Protein AF-A0A524IRJ6-F1 (afdb_monomer_lite)

Sequence (132 aa):
MKGKGLKRAAAVLGGGGGVLISSAALLSLVLPVNKHLVSASYVLLTTGMSALVMLLFYLTADCGGIRFPFIGKIGRNALVLYILHHLFILLLNVVLPPASPLCLVVPAAAVLLLACGGTGIFLDWKGWHVRL

Structure (mmCIF, N/CA/C/O backbone):
data_AF-A0A524IRJ6-F1
#
_entry.id   AF-A0A524IRJ6-F1
#
loop_
_atom_site.group_PDB
_atom_site.id
_atom_site.type_symbol
_atom_site.label_atom_id
_atom_site.label_alt_id
_atom_site.label_comp_id
_atom_site.label_asym_id
_atom_site.label_entity_id
_atom_site.label_seq_id
_atom_site.pdbx_PDB_ins_code
_atom_site.Cartn_x
_atom_site.Cartn_y
_atom_site.Cartn_z
_atom_site.occupancy
_atom_site.B_iso_or_equiv
_atom_site.auth_seq_id
_atom_site.auth_comp_id
_atom_site.auth_asym_id
_atom_site.auth_atom_id
_atom_site.pdbx_PDB_model_num
ATOM 1 N N . MET A 1 1 ? -20.411 -2.327 21.234 1.00 48.09 1 MET A N 1
ATOM 2 C CA . MET A 1 1 ? -20.579 -2.152 19.766 1.00 48.09 1 MET A CA 1
ATOM 3 C C . MET A 1 1 ? -19.386 -2.629 18.910 1.00 48.09 1 MET A C 1
ATOM 5 O O . MET A 1 1 ? -19.617 -2.918 17.742 1.00 48.09 1 MET A O 1
ATOM 9 N N . LYS A 1 2 ? -18.157 -2.804 19.445 1.00 56.66 2 LYS A N 1
ATOM 10 C CA . LYS A 1 2 ? -16.953 -3.234 18.682 1.00 56.66 2 LYS A CA 1
ATOM 11 C C . LYS A 1 2 ? -17.092 -4.551 17.884 1.00 56.66 2 LYS A C 1
ATOM 13 O O . LYS A 1 2 ? -16.586 -4.650 16.774 1.00 56.66 2 LYS A O 1
ATOM 18 N N . GLY A 1 3 ? -17.811 -5.551 18.404 1.00 62.00 3 GLY A N 1
ATOM 19 C CA . GLY A 1 3 ? -17.815 -6.903 17.819 1.00 62.00 3 GLY A CA 1
ATOM 20 C C . GLY A 1 3 ? -18.580 -7.082 16.497 1.00 62.00 3 GLY A C 1
ATOM 21 O O . GLY A 1 3 ? -18.182 -7.908 15.682 1.00 62.00 3 GLY A O 1
ATOM 22 N N . LYS A 1 4 ? -19.667 -6.330 16.247 1.00 71.44 4 LYS A N 1
ATOM 23 C CA . LYS A 1 4 ? -20.449 -6.465 14.993 1.00 71.44 4 LYS A CA 1
ATOM 24 C C . LYS A 1 4 ? -19.776 -5.768 13.807 1.00 71.44 4 LYS A C 1
ATOM 26 O O . LYS A 1 4 ? -19.805 -6.310 12.706 1.00 71.44 4 LYS A O 1
ATOM 31 N N . GLY A 1 5 ? -19.168 -4.600 14.033 1.00 78.00 5 GLY A N 1
ATOM 32 C CA . GLY A 1 5 ? -18.435 -3.858 12.999 1.00 78.00 5 GLY A CA 1
ATOM 33 C C . GLY A 1 5 ? -17.204 -4.620 12.515 1.00 78.00 5 GLY A C 1
ATOM 34 O O . GLY A 1 5 ? -17.026 -4.787 11.313 1.00 78.00 5 GLY A O 1
ATOM 35 N N . LEU A 1 6 ? -16.449 -5.205 13.451 1.00 82.62 6 LEU A N 1
ATOM 36 C CA . LEU A 1 6 ? -15.273 -6.016 13.144 1.00 82.62 6 LEU A CA 1
ATOM 37 C C . LEU A 1 6 ? -15.596 -7.224 12.256 1.00 82.62 6 LEU A C 1
ATOM 39 O O . LEU A 1 6 ? -14.944 -7.432 11.238 1.00 82.62 6 LEU A O 1
ATOM 43 N N . LYS A 1 7 ? -16.637 -7.994 12.599 1.00 82.75 7 LYS A N 1
ATOM 44 C CA . LYS A 1 7 ? -17.047 -9.164 11.804 1.00 82.75 7 LYS A CA 1
ATOM 45 C C . LYS A 1 7 ? -17.459 -8.780 10.381 1.00 82.75 7 LYS A C 1
ATOM 47 O O . LYS A 1 7 ? -17.149 -9.506 9.444 1.00 82.75 7 LYS A O 1
ATOM 52 N N . ARG A 1 8 ? -18.124 -7.632 10.212 1.00 85.12 8 ARG A N 1
ATOM 53 C CA . ARG A 1 8 ? -18.504 -7.110 8.891 1.00 85.12 8 ARG A CA 1
ATOM 54 C C . ARG A 1 8 ? -17.293 -6.646 8.089 1.00 85.12 8 ARG A C 1
ATOM 56 O O . ARG A 1 8 ? -17.185 -7.012 6.929 1.00 85.12 8 ARG A O 1
ATOM 63 N N . ALA A 1 9 ? -16.375 -5.900 8.701 1.00 84.44 9 ALA A N 1
ATOM 64 C CA . ALA A 1 9 ? -15.152 -5.456 8.039 1.00 84.44 9 ALA A CA 1
ATOM 65 C C . ALA A 1 9 ? -14.279 -6.644 7.607 1.00 84.44 9 ALA A C 1
ATOM 67 O O . ALA A 1 9 ? -13.832 -6.687 6.466 1.00 84.44 9 ALA A O 1
ATOM 68 N N . ALA A 1 10 ? -14.115 -7.649 8.472 1.00 86.19 10 ALA A N 1
ATOM 69 C CA . ALA A 1 10 ? -13.398 -8.878 8.143 1.00 86.19 10 ALA A CA 1
ATOM 70 C C . ALA A 1 10 ? -14.075 -9.665 7.009 1.00 86.19 10 ALA A C 1
ATOM 72 O O . ALA A 1 10 ? -13.395 -10.124 6.095 1.00 86.19 10 ALA A O 1
ATOM 73 N N . ALA A 1 11 ? -15.407 -9.776 7.020 1.00 89.06 11 ALA A N 1
ATOM 74 C CA . ALA A 1 11 ? -16.145 -10.454 5.956 1.00 89.06 11 ALA A CA 1
ATOM 75 C C . ALA A 1 11 ? -16.049 -9.714 4.611 1.00 89.06 11 ALA A C 1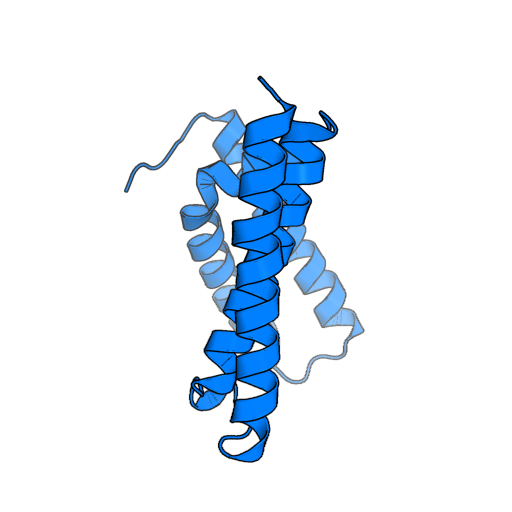
ATOM 77 O O . ALA A 1 11 ? -15.814 -10.341 3.583 1.00 89.06 11 ALA A O 1
ATOM 78 N N . VAL A 1 12 ? -16.195 -8.388 4.610 1.00 90.31 12 VAL A N 1
ATOM 79 C CA . VAL A 1 12 ? -16.198 -7.587 3.377 1.00 90.31 12 VAL A CA 1
ATOM 80 C C . VAL A 1 12 ? -14.788 -7.423 2.815 1.00 90.31 12 VAL A C 1
ATOM 82 O O . VAL A 1 12 ? -14.572 -7.701 1.642 1.00 90.31 12 VAL A O 1
ATOM 85 N N . LEU A 1 13 ? -13.817 -7.008 3.631 1.00 90.38 13 LEU A N 1
ATOM 86 C CA . LEU A 1 13 ? -12.452 -6.747 3.161 1.00 90.38 13 LEU A CA 1
ATOM 87 C C . LEU A 1 13 ? -11.639 -8.036 3.020 1.00 90.38 13 LEU A C 1
ATOM 89 O O . LEU A 1 13 ? -10.944 -8.218 2.027 1.00 90.38 13 LEU A O 1
ATOM 93 N N . GLY A 1 14 ? -11.749 -8.944 3.991 1.00 90.88 14 GLY A N 1
ATOM 94 C CA . GLY A 1 14 ? -11.045 -10.227 3.969 1.00 90.88 14 GLY A CA 1
ATOM 95 C C . GLY A 1 14 ? -11.671 -11.201 2.982 1.00 90.88 14 GLY A C 1
ATOM 96 O O . GLY A 1 14 ? -10.983 -11.727 2.111 1.00 90.88 14 GLY A O 1
ATOM 97 N N . GLY A 1 15 ? -12.990 -11.396 3.076 1.00 90.62 15 GLY A N 1
ATOM 98 C CA . GLY A 1 15 ? -13.732 -12.249 2.147 1.00 90.62 15 GLY A CA 1
ATOM 99 C C . GLY A 1 15 ? -13.734 -11.685 0.727 1.00 90.62 15 GLY A C 1
ATOM 100 O O . GLY A 1 15 ? -13.343 -12.385 -0.202 1.00 90.62 15 GLY A O 1
ATOM 101 N N . GLY A 1 16 ? -14.086 -10.406 0.554 1.00 91.12 16 GLY A N 1
ATOM 102 C CA . GLY A 1 16 ? -14.051 -9.746 -0.755 1.00 91.12 16 GLY A CA 1
ATOM 103 C C . GLY A 1 16 ? -12.648 -9.709 -1.363 1.00 91.12 16 GLY A C 1
ATOM 104 O O . GLY A 1 16 ? -12.483 -10.057 -2.529 1.00 91.12 16 GLY A O 1
ATOM 105 N N . GLY A 1 17 ? -11.619 -9.386 -0.572 1.00 91.62 17 GLY A N 1
ATOM 106 C CA . GLY A 1 17 ? -10.223 -9.427 -1.016 1.00 91.62 17 GLY A CA 1
ATOM 107 C C . GLY A 1 17 ? -9.775 -10.826 -1.451 1.00 91.62 17 GLY A C 1
ATOM 108 O O . GLY A 1 17 ? -9.164 -10.975 -2.507 1.00 91.62 17 GLY A O 1
ATOM 109 N N . GLY A 1 18 ? -10.143 -11.865 -0.695 1.00 91.50 18 GLY A N 1
ATOM 110 C CA . GLY A 1 18 ? -9.856 -13.259 -1.043 1.00 91.50 18 GLY A CA 1
ATOM 111 C C . GLY A 1 18 ? -10.560 -13.727 -2.321 1.00 91.50 18 GLY A C 1
ATOM 112 O O . GLY A 1 18 ? -9.946 -14.402 -3.150 1.00 91.50 18 GLY A O 1
ATOM 113 N N . VAL A 1 19 ? -11.819 -13.327 -2.531 1.00 94.00 19 VAL A N 1
ATOM 114 C CA . VAL A 1 19 ? -12.559 -13.600 -3.777 1.00 94.00 19 VAL A CA 1
ATOM 115 C C . VAL A 1 19 ? -11.889 -12.911 -4.968 1.00 94.00 19 VAL A C 1
ATOM 117 O O . VAL A 1 19 ? -11.696 -13.528 -6.011 1.00 94.00 19 VAL A O 1
ATOM 120 N N . LEU A 1 20 ? -11.455 -11.660 -4.809 1.00 92.31 20 LEU A N 1
ATOM 121 C CA . LEU A 1 20 ? -10.749 -10.934 -5.866 1.00 92.31 20 LEU A CA 1
ATOM 122 C C . LEU A 1 20 ? -9.413 -11.604 -6.222 1.00 92.31 20 LEU A C 1
ATOM 124 O O . LEU A 1 20 ? -9.138 -11.818 -7.399 1.00 92.31 20 LEU A O 1
ATOM 128 N N . ILE A 1 21 ? -8.623 -12.029 -5.234 1.00 92.81 21 ILE A N 1
ATOM 129 C CA . ILE A 1 21 ? -7.346 -12.724 -5.475 1.00 92.81 21 ILE A CA 1
ATOM 130 C C . ILE A 1 21 ? -7.565 -14.090 -6.137 1.00 92.81 21 ILE A C 1
ATOM 132 O O . ILE A 1 21 ? -6.867 -14.434 -7.089 1.00 92.81 21 ILE A O 1
ATOM 136 N N . SER A 1 22 ? -8.544 -14.868 -5.673 1.00 91.44 22 SER A N 1
ATOM 137 C CA . SER A 1 22 ? -8.859 -16.170 -6.278 1.00 91.44 22 SER A CA 1
ATOM 138 C C . SER A 1 22 ? -9.389 -16.020 -7.706 1.00 91.44 22 SER A C 1
ATOM 140 O O . SER A 1 22 ? -8.954 -16.747 -8.597 1.00 91.44 22 SER A O 1
ATOM 142 N N . SER A 1 23 ? -10.237 -15.021 -7.964 1.00 89.19 23 SER A N 1
ATOM 143 C CA . SER A 1 23 ? -10.682 -14.692 -9.323 1.00 89.19 23 SER A CA 1
ATOM 144 C C . SER A 1 23 ? -9.524 -14.247 -10.224 1.00 89.19 23 SER A C 1
ATOM 146 O O . SER A 1 23 ? -9.462 -14.660 -11.379 1.00 89.19 23 SER A O 1
ATOM 148 N N . ALA A 1 24 ? -8.551 -13.497 -9.693 1.00 90.56 24 ALA A N 1
ATOM 149 C CA . ALA A 1 24 ? -7.339 -13.130 -10.416 1.00 90.56 24 ALA A CA 1
ATOM 150 C C . ALA A 1 24 ? -6.480 -14.351 -10.770 1.00 90.56 24 ALA A C 1
ATOM 152 O O . ALA A 1 24 ? -5.960 -14.427 -11.881 1.00 90.56 24 ALA A O 1
ATOM 153 N N . ALA A 1 25 ? -6.349 -15.312 -9.852 1.00 88.62 25 ALA A N 1
ATOM 154 C CA . ALA A 1 25 ? -5.609 -16.550 -10.084 1.00 88.62 25 ALA A CA 1
ATOM 155 C C . ALA A 1 25 ? -6.279 -17.420 -11.159 1.00 88.62 25 ALA A C 1
ATOM 157 O O . ALA A 1 25 ? -5.600 -17.915 -12.055 1.00 88.62 25 ALA A O 1
ATOM 158 N N . LEU A 1 26 ? -7.608 -17.544 -11.135 1.00 90.62 26 LEU A N 1
ATOM 159 C CA . LEU A 1 26 ? -8.356 -18.256 -12.177 1.00 90.62 26 LEU A CA 1
ATOM 160 C C . LEU A 1 26 ? -8.242 -17.554 -13.535 1.00 90.62 26 LEU A C 1
ATOM 162 O O . LEU A 1 26 ? -7.997 -18.201 -14.550 1.00 90.62 26 LEU A O 1
ATOM 166 N N . LEU A 1 27 ? -8.361 -16.226 -13.557 1.00 88.06 27 LEU A N 1
ATOM 167 C CA . LEU A 1 27 ? -8.251 -15.451 -14.789 1.00 88.06 27 LEU A CA 1
ATOM 168 C C . LEU A 1 27 ? -6.816 -15.427 -15.330 1.00 88.06 27 LEU A C 1
ATOM 170 O O . LEU A 1 27 ? -6.632 -15.318 -16.540 1.00 88.06 27 LEU A O 1
ATOM 174 N N . SER A 1 28 ? -5.806 -15.614 -14.471 1.00 87.75 28 SER A N 1
ATOM 175 C CA . SER A 1 28 ? -4.400 -15.724 -14.881 1.00 87.75 28 SER A CA 1
ATOM 176 C C . SER A 1 28 ? -4.126 -16.896 -15.827 1.00 87.75 28 SER A C 1
ATOM 178 O O . SER A 1 28 ? -3.174 -16.831 -16.603 1.00 87.75 28 SER A O 1
ATOM 180 N N . LEU A 1 29 ? -4.987 -17.923 -15.810 1.00 82.44 29 LEU A N 1
ATOM 181 C CA . LEU A 1 29 ? -4.909 -19.079 -16.705 1.00 82.44 29 LEU A CA 1
ATOM 182 C C . LEU A 1 29 ? -5.260 -18.730 -18.161 1.00 82.44 29 LEU A C 1
ATOM 184 O O . LEU A 1 29 ? -4.773 -19.382 -19.078 1.00 82.44 29 LEU A O 1
ATOM 188 N N . VAL A 1 30 ? -6.103 -17.712 -18.371 1.00 85.94 30 VAL A N 1
ATOM 189 C CA . VAL A 1 30 ? -6.558 -17.260 -19.700 1.00 85.94 30 VAL A CA 1
ATOM 190 C C . VAL A 1 30 ? -5.838 -15.978 -20.118 1.00 85.94 30 VAL A C 1
ATOM 192 O O . VAL A 1 30 ? -5.403 -15.835 -21.257 1.00 85.94 30 VAL A O 1
ATOM 195 N N . LEU A 1 31 ? -5.704 -15.036 -19.185 1.00 82.62 31 LEU A N 1
ATOM 196 C CA . LEU A 1 31 ? -5.074 -13.737 -19.375 1.00 82.62 31 LEU A CA 1
ATOM 197 C C . LEU A 1 31 ? -3.910 -13.610 -18.392 1.00 82.62 31 LEU A C 1
ATOM 199 O O . LEU A 1 31 ? -4.151 -13.329 -17.209 1.00 82.62 31 LEU A O 1
ATOM 203 N N . PRO A 1 32 ? -2.654 -13.769 -18.849 1.00 84.38 32 PRO A N 1
ATOM 204 C CA . PRO A 1 32 ? -1.506 -13.688 -17.964 1.00 84.38 32 PRO A CA 1
ATOM 205 C C . PRO A 1 32 ? -1.462 -12.332 -17.255 1.00 84.38 32 PRO A C 1
ATOM 207 O O . PRO A 1 32 ? -1.900 -11.295 -17.772 1.00 84.38 32 PRO A O 1
ATOM 210 N N . VAL A 1 33 ? -0.929 -12.346 -16.035 1.00 84.62 33 VAL A N 1
ATOM 211 C CA . VAL A 1 33 ? -0.781 -11.146 -15.211 1.00 84.62 33 VAL A CA 1
ATOM 212 C C . VAL A 1 33 ? 0.275 -10.251 -15.851 1.00 84.62 33 VAL A C 1
ATOM 214 O O . VAL A 1 33 ? 1.472 -10.424 -15.637 1.00 84.62 33 VAL A O 1
ATOM 217 N N . ASN A 1 34 ? -0.176 -9.289 -16.655 1.00 84.88 34 ASN A N 1
ATOM 218 C CA . ASN A 1 34 ? 0.706 -8.355 -17.336 1.00 84.88 34 ASN A CA 1
ATOM 219 C C . ASN A 1 34 ? 0.518 -6.929 -16.815 1.00 84.88 34 ASN A C 1
ATOM 221 O O . ASN A 1 34 ? -0.542 -6.323 -16.991 1.00 84.88 34 ASN A O 1
ATOM 225 N N . LYS A 1 35 ? 1.584 -6.381 -16.222 1.00 80.50 35 LYS A N 1
ATOM 226 C CA . LYS A 1 35 ? 1.611 -5.012 -15.682 1.00 80.50 35 LYS A CA 1
ATOM 227 C C . LYS A 1 35 ? 1.552 -3.934 -16.769 1.00 80.50 35 LYS A C 1
ATOM 229 O O . LYS A 1 35 ? 1.012 -2.865 -16.528 1.00 80.50 35 LYS A O 1
ATOM 234 N N . HIS A 1 36 ? 2.087 -4.213 -17.961 1.00 79.12 36 HIS A N 1
ATOM 235 C CA . HIS A 1 36 ? 2.178 -3.226 -19.045 1.00 79.12 36 HIS A CA 1
ATOM 236 C C . HIS A 1 36 ? 0.852 -3.005 -19.775 1.00 79.12 36 HIS A C 1
ATOM 238 O O . HIS A 1 36 ? 0.595 -1.904 -20.243 1.00 79.12 36 HIS A O 1
ATOM 244 N N . LEU A 1 37 ? 0.011 -4.038 -19.853 1.00 82.00 37 LEU A N 1
ATOM 245 C CA . LEU A 1 37 ? -1.310 -3.960 -20.485 1.00 82.00 37 LEU A CA 1
ATOM 246 C C . LEU A 1 37 ? -2.433 -3.687 -19.477 1.00 82.00 37 LEU A C 1
ATOM 248 O O . LEU A 1 37 ? -3.590 -3.653 -19.877 1.00 82.00 37 LEU A O 1
ATOM 252 N N . VAL A 1 38 ? -2.106 -3.542 -18.184 1.00 82.19 38 VAL A N 1
ATOM 253 C CA . VAL A 1 38 ? -3.085 -3.430 -17.088 1.00 82.19 38 VAL A CA 1
ATOM 254 C C . VAL A 1 38 ? -4.164 -4.516 -17.227 1.00 82.19 38 VAL A C 1
ATOM 256 O O . VAL A 1 38 ? -5.358 -4.249 -17.315 1.00 82.19 38 VAL A O 1
ATOM 259 N N . SER A 1 39 ? -3.718 -5.774 -17.319 1.00 88.50 39 SER A N 1
ATOM 260 C CA . SER A 1 39 ? -4.617 -6.916 -17.528 1.00 88.50 39 SER A CA 1
ATOM 261 C C . SER A 1 39 ? -5.665 -7.007 -16.413 1.00 88.50 39 SER A C 1
ATOM 263 O O . SER A 1 39 ? -5.370 -6.715 -15.252 1.00 88.50 39 SER A O 1
ATOM 265 N N . ALA A 1 40 ? -6.873 -7.476 -16.733 1.00 88.62 40 ALA A N 1
ATOM 266 C CA . ALA A 1 40 ? -7.941 -7.658 -15.749 1.00 88.62 40 ALA A CA 1
ATOM 267 C C . ALA A 1 40 ? -7.488 -8.522 -14.554 1.00 88.62 40 ALA A C 1
ATOM 269 O O . ALA A 1 40 ? -7.757 -8.176 -13.404 1.00 88.62 40 ALA A O 1
ATOM 270 N N . SER A 1 41 ? -6.700 -9.576 -14.804 1.00 87.88 41 SER A N 1
ATOM 271 C CA . SER A 1 41 ? -6.103 -10.420 -13.758 1.00 87.88 41 SER A CA 1
ATOM 272 C C . SER A 1 41 ? -5.178 -9.621 -12.828 1.00 87.88 41 SER A C 1
ATOM 274 O O . SER A 1 41 ? -5.165 -9.840 -11.620 1.00 87.88 41 SER A O 1
ATOM 276 N N . TYR A 1 42 ? -4.427 -8.651 -13.364 1.00 89.31 42 TYR A N 1
ATOM 277 C CA . TYR A 1 42 ? -3.544 -7.780 -12.582 1.00 89.31 42 TYR A CA 1
ATOM 278 C C . TYR A 1 42 ? -4.331 -6.790 -11.708 1.00 89.31 42 TYR A C 1
ATOM 280 O O . TYR A 1 42 ? -4.001 -6.601 -10.535 1.00 89.31 42 TYR A O 1
ATOM 288 N N . VAL A 1 43 ? -5.397 -6.191 -12.244 1.00 91.56 43 VAL A N 1
ATOM 289 C CA . VAL A 1 43 ? -6.264 -5.270 -11.488 1.00 91.56 43 VAL A CA 1
ATOM 290 C C . VAL A 1 43 ? -6.970 -5.997 -10.343 1.00 91.56 43 VAL A C 1
ATOM 292 O O . VAL A 1 43 ? -6.978 -5.507 -9.214 1.00 91.56 43 VAL A O 1
ATOM 295 N N . LEU A 1 44 ? -7.513 -7.191 -10.600 1.00 90.88 44 LEU A N 1
ATOM 296 C CA . LEU A 1 44 ? -8.168 -8.015 -9.579 1.00 90.88 44 LEU A CA 1
ATOM 297 C C . LEU A 1 44 ? -7.193 -8.412 -8.464 1.00 90.88 44 LEU A C 1
ATOM 299 O O . LEU A 1 44 ? -7.516 -8.283 -7.282 1.00 90.88 44 LEU A O 1
ATOM 303 N N . LEU A 1 45 ? -5.974 -8.822 -8.831 1.00 92.12 45 LEU A N 1
ATOM 304 C CA . LEU A 1 45 ? -4.937 -9.202 -7.875 1.00 92.12 45 LEU A CA 1
ATOM 305 C C . LEU A 1 45 ? -4.530 -8.026 -6.976 1.00 92.12 45 LEU A C 1
ATOM 307 O O . LEU A 1 45 ? -4.488 -8.159 -5.753 1.00 92.12 45 LEU A O 1
ATOM 311 N N . THR A 1 46 ? -4.238 -6.868 -7.571 1.00 92.88 46 THR A N 1
ATOM 312 C CA . THR A 1 46 ? -3.777 -5.678 -6.835 1.00 92.88 46 THR A CA 1
ATOM 313 C C . THR A 1 46 ? -4.876 -5.086 -5.957 1.00 92.88 46 THR A C 1
ATOM 315 O O . THR A 1 46 ? -4.609 -4.702 -4.817 1.00 92.88 46 THR A O 1
ATOM 318 N N . THR A 1 47 ? -6.122 -5.089 -6.433 1.00 93.44 47 THR A N 1
ATOM 319 C CA . THR A 1 47 ? -7.283 -4.618 -5.668 1.00 93.44 47 THR A CA 1
ATOM 320 C C . THR A 1 47 ? -7.578 -5.546 -4.489 1.00 93.44 47 THR A C 1
ATOM 322 O O . THR A 1 47 ? -7.790 -5.076 -3.371 1.00 93.44 47 THR A O 1
ATOM 325 N N . GLY A 1 48 ? -7.523 -6.866 -4.700 1.00 92.50 48 GLY A N 1
ATOM 326 C CA . GLY A 1 48 ? -7.685 -7.846 -3.628 1.00 92.50 48 GLY A CA 1
ATOM 327 C C . GLY A 1 48 ? -6.599 -7.736 -2.553 1.00 92.50 48 GLY A C 1
ATOM 328 O O . GLY A 1 48 ? -6.909 -7.708 -1.363 1.00 92.50 48 GLY A O 1
ATOM 329 N N . MET A 1 49 ? -5.334 -7.568 -2.955 1.00 92.88 49 MET A N 1
ATOM 330 C CA . MET A 1 49 ? -4.228 -7.317 -2.020 1.00 92.88 49 MET A CA 1
ATOM 331 C C . MET A 1 49 ? -4.406 -5.998 -1.255 1.00 92.88 49 MET A C 1
ATOM 333 O O . MET A 1 49 ? -4.196 -5.960 -0.044 1.00 92.88 49 MET A O 1
ATOM 337 N N . SER A 1 50 ? -4.851 -4.929 -1.923 1.00 93.19 50 SER A N 1
ATOM 338 C CA . SER A 1 50 ? -5.144 -3.647 -1.271 1.00 93.19 50 SER A CA 1
ATOM 339 C C . SER A 1 50 ? -6.247 -3.782 -0.212 1.00 93.19 50 SER A C 1
ATOM 341 O O . SER A 1 50 ? -6.098 -3.260 0.894 1.00 93.19 50 SER A O 1
ATOM 343 N N . ALA A 1 51 ? -7.301 -4.560 -0.486 1.00 92.81 51 ALA A N 1
ATOM 344 C CA . ALA A 1 51 ? -8.363 -4.843 0.481 1.00 92.81 51 ALA A CA 1
ATOM 345 C C . ALA A 1 51 ? -7.852 -5.597 1.724 1.00 92.81 51 ALA A C 1
ATOM 347 O O . ALA A 1 51 ? -8.258 -5.281 2.845 1.00 92.81 51 ALA A O 1
ATOM 348 N N . LEU A 1 52 ? -6.920 -6.543 1.560 1.00 92.31 52 LEU A N 1
ATOM 349 C CA . LEU A 1 52 ? -6.287 -7.233 2.691 1.00 92.31 52 LEU A CA 1
ATOM 350 C C . LEU A 1 52 ? -5.389 -6.302 3.515 1.00 92.31 52 LEU A C 1
ATOM 352 O O . LEU A 1 52 ? -5.424 -6.344 4.745 1.00 92.31 52 LEU A O 1
ATOM 356 N N . VAL A 1 53 ? -4.625 -5.425 2.862 1.00 92.69 53 VAL A N 1
ATOM 357 C CA . VAL A 1 53 ? -3.820 -4.404 3.552 1.00 92.69 53 VAL A CA 1
ATOM 358 C C . VAL A 1 53 ? -4.721 -3.431 4.323 1.00 92.69 53 VAL A C 1
ATOM 360 O O . VAL A 1 53 ? -4.441 -3.111 5.477 1.00 92.69 53 VAL A O 1
ATOM 363 N N . MET A 1 54 ? -5.847 -3.016 3.736 1.00 90.25 54 MET A N 1
ATOM 364 C CA . MET A 1 54 ? -6.866 -2.199 4.405 1.00 90.25 54 MET A CA 1
ATOM 365 C C . MET A 1 54 ? -7.434 -2.914 5.641 1.00 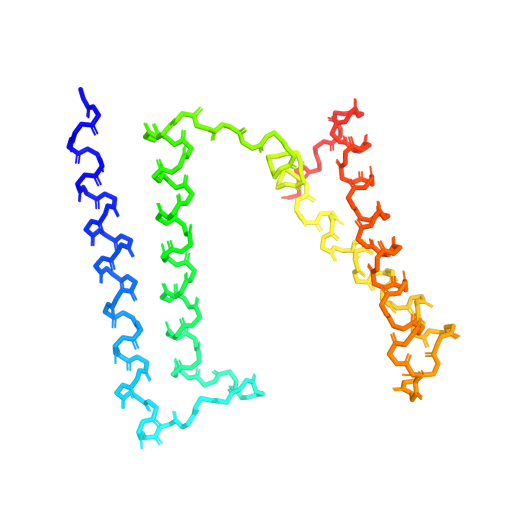90.25 54 MET A C 1
ATOM 367 O O . MET A 1 54 ? -7.564 -2.303 6.704 1.00 90.25 54 MET A O 1
ATOM 371 N N . LEU A 1 55 ? -7.726 -4.216 5.536 1.00 91.50 55 LEU A N 1
ATOM 372 C CA . LEU A 1 55 ? -8.174 -5.025 6.671 1.00 91.50 55 LEU A CA 1
ATOM 373 C C . LEU A 1 55 ? -7.118 -5.076 7.781 1.00 91.50 55 LEU A C 1
ATOM 375 O O . LEU A 1 55 ? -7.470 -4.960 8.955 1.00 91.50 55 LEU A O 1
ATOM 379 N N . LEU A 1 56 ? -5.838 -5.216 7.428 1.00 90.50 56 LEU A N 1
ATOM 380 C CA . LEU A 1 56 ? -4.739 -5.228 8.391 1.00 90.50 56 LEU A CA 1
ATOM 381 C C . LEU A 1 56 ? -4.653 -3.902 9.159 1.00 90.50 56 LEU A C 1
ATOM 383 O O . LEU A 1 56 ? -4.549 -3.912 10.388 1.00 90.50 56 LEU A O 1
ATOM 387 N N . PHE A 1 57 ? -4.754 -2.763 8.468 1.00 88.00 57 PHE A N 1
ATOM 388 C CA . PHE A 1 57 ? -4.791 -1.450 9.119 1.00 88.00 57 PHE A CA 1
ATOM 389 C C . PHE A 1 57 ? -6.018 -1.282 10.012 1.00 88.00 57 PHE A C 1
ATOM 391 O O . PHE A 1 57 ? -5.881 -0.795 11.132 1.00 88.00 57 PHE A O 1
ATOM 398 N N . TYR A 1 58 ? -7.189 -1.739 9.570 1.00 87.38 58 TYR A N 1
ATOM 399 C CA . TYR A 1 58 ? -8.402 -1.716 10.384 1.00 87.38 58 TYR A CA 1
ATOM 400 C C . TYR A 1 58 ? -8.248 -2.550 11.667 1.00 87.38 58 TYR A C 1
ATOM 402 O O . TYR A 1 58 ? -8.570 -2.093 12.765 1.00 87.38 58 TYR A O 1
ATOM 410 N N . LEU A 1 59 ? -7.689 -3.758 11.563 1.00 86.62 59 LEU A N 1
ATOM 411 C CA . LEU A 1 59 ? -7.440 -4.611 12.725 1.00 86.62 59 LEU A CA 1
ATOM 412 C C . LEU A 1 59 ? -6.447 -3.965 13.696 1.00 86.62 59 LEU A C 1
ATOM 414 O O . LEU A 1 59 ? -6.669 -3.960 14.904 1.00 86.62 59 LEU A O 1
ATOM 418 N N . THR A 1 60 ? -5.365 -3.402 13.167 1.00 86.25 60 THR A N 1
ATOM 419 C CA . THR A 1 60 ? -4.254 -2.887 13.972 1.00 86.25 60 THR A CA 1
ATOM 420 C C . THR A 1 60 ? -4.607 -1.552 14.637 1.00 86.25 60 THR A C 1
ATOM 422 O O . THR A 1 60 ? -4.390 -1.385 15.838 1.00 86.25 60 THR A O 1
ATOM 425 N N . ALA A 1 61 ? -5.210 -0.622 13.889 1.00 84.06 61 ALA A N 1
ATOM 426 C CA . ALA A 1 61 ? -5.532 0.719 14.371 1.00 84.06 61 ALA A CA 1
ATOM 427 C C . ALA A 1 61 ? -6.852 0.783 15.151 1.00 84.06 61 ALA A C 1
ATOM 429 O O . ALA A 1 61 ? -6.864 1.282 16.278 1.00 84.06 61 ALA A O 1
ATOM 430 N N . ASP A 1 62 ? -7.952 0.255 14.600 1.00 81.50 62 ASP A N 1
ATOM 431 C CA . ASP A 1 62 ? -9.278 0.392 15.224 1.00 81.50 62 ASP A CA 1
ATOM 432 C C . ASP A 1 62 ? -9.544 -0.668 16.301 1.00 81.50 62 ASP A C 1
ATOM 434 O O . ASP A 1 62 ? -10.190 -0.385 17.318 1.00 81.50 62 ASP A O 1
ATOM 438 N N . CYS A 1 63 ? -9.048 -1.895 16.113 1.00 80.69 63 CYS A N 1
ATOM 439 C CA . CYS A 1 63 ? -9.260 -2.977 17.080 1.00 80.69 63 CYS A CA 1
ATOM 440 C C . CYS A 1 63 ? -8.101 -3.123 18.070 1.00 80.69 63 CYS A C 1
ATOM 442 O O . CYS A 1 63 ? -8.356 -3.219 19.271 1.00 80.69 63 CYS A O 1
ATOM 444 N N . GLY A 1 64 ? -6.859 -3.092 17.580 1.00 78.75 64 GLY A N 1
ATOM 445 C CA . GLY A 1 64 ? -5.637 -3.185 18.381 1.00 78.75 64 GLY A CA 1
ATOM 446 C C . GLY A 1 64 ? -5.246 -1.886 19.090 1.00 78.75 64 GLY A C 1
ATOM 447 O O . GLY A 1 64 ? -4.439 -1.918 20.012 1.00 78.75 64 GLY A O 1
ATOM 448 N N . GLY A 1 65 ? -5.825 -0.745 18.696 1.00 79.12 65 GLY A N 1
ATOM 449 C CA . GLY A 1 65 ? -5.558 0.556 19.317 1.00 79.12 65 GLY A CA 1
ATOM 450 C C . GLY A 1 65 ? -4.166 1.127 19.022 1.00 79.12 65 GLY A C 1
ATOM 451 O O . GLY A 1 65 ? -3.793 2.148 19.600 1.00 79.12 65 GLY A O 1
ATOM 452 N N . ILE A 1 66 ? -3.400 0.504 18.122 1.00 82.00 66 ILE A N 1
ATOM 453 C CA . ILE A 1 66 ? -2.064 0.964 17.746 1.00 82.00 66 ILE A CA 1
ATOM 454 C C . ILE A 1 66 ? -2.219 2.100 16.740 1.00 82.00 66 ILE A C 1
ATOM 456 O O . ILE A 1 66 ? -2.635 1.903 15.599 1.00 82.00 66 ILE A O 1
ATOM 460 N N . ARG A 1 67 ? -1.871 3.318 17.154 1.00 76.50 67 ARG A N 1
ATOM 461 C CA . ARG A 1 67 ? -1.853 4.474 16.256 1.00 76.50 67 ARG A CA 1
ATOM 462 C C . ARG A 1 67 ? -0.479 4.596 15.614 1.00 76.50 67 ARG A C 1
ATOM 464 O O . ARG A 1 67 ? 0.523 4.656 16.318 1.00 76.50 67 ARG A O 1
ATOM 471 N N . PHE A 1 68 ? -0.447 4.698 14.287 1.00 80.12 68 PHE A N 1
ATOM 472 C CA . PHE A 1 68 ? 0.762 5.000 13.518 1.00 80.12 68 PHE A CA 1
ATOM 473 C C . PHE A 1 68 ? 0.782 6.492 13.151 1.00 80.12 68 PHE A C 1
ATOM 475 O O . PHE A 1 68 ? 0.354 6.859 12.053 1.00 80.12 68 PHE A O 1
ATOM 482 N N . PRO A 1 69 ? 1.247 7.387 14.047 1.00 76.75 69 PRO A N 1
ATOM 483 C CA . PRO A 1 69 ? 1.188 8.828 13.813 1.00 76.75 69 PRO A CA 1
ATOM 484 C C . PRO A 1 69 ? 1.971 9.240 12.563 1.00 76.75 69 PRO A C 1
ATOM 486 O O . PRO A 1 69 ? 1.539 10.135 11.851 1.00 76.75 69 PRO A O 1
ATOM 489 N N . PHE A 1 70 ? 3.078 8.563 12.251 1.00 76.25 70 PHE A N 1
ATOM 490 C CA . PHE A 1 70 ? 3.886 8.851 11.066 1.00 76.25 70 PHE A CA 1
ATOM 491 C C . PHE A 1 70 ? 3.132 8.576 9.754 1.00 76.25 70 PHE A C 1
ATOM 493 O O . PHE A 1 70 ? 3.057 9.451 8.894 1.00 76.25 70 PHE A O 1
ATOM 500 N N . ILE A 1 71 ? 2.493 7.403 9.641 1.00 78.81 71 ILE A N 1
ATOM 501 C CA . ILE A 1 71 ? 1.641 7.049 8.493 1.00 78.81 71 ILE A CA 1
ATOM 502 C C . ILE A 1 71 ? 0.476 8.036 8.371 1.00 78.81 71 ILE A C 1
ATOM 504 O O . ILE A 1 71 ? 0.175 8.489 7.272 1.00 78.81 71 ILE A O 1
ATOM 508 N N . GLY A 1 72 ? -0.152 8.414 9.490 1.00 76.75 72 GLY A N 1
ATOM 509 C CA . GLY A 1 72 ? -1.258 9.372 9.484 1.00 76.75 72 GLY A CA 1
ATOM 510 C C . GLY A 1 72 ? -0.855 10.763 8.983 1.00 76.75 72 GLY A C 1
ATOM 511 O O . GLY A 1 72 ? -1.606 11.378 8.229 1.00 76.75 72 GLY A O 1
ATOM 512 N N . LYS A 1 73 ? 0.334 11.248 9.363 1.00 78.25 73 LYS A N 1
ATOM 513 C CA . LYS A 1 73 ? 0.866 12.552 8.927 1.00 78.25 73 LYS A CA 1
ATOM 514 C C . LYS A 1 73 ? 1.183 12.578 7.435 1.00 78.25 73 LYS A C 1
ATOM 516 O O . LYS A 1 73 ? 0.754 13.488 6.735 1.00 78.25 73 LYS A O 1
ATOM 521 N N . ILE A 1 74 ? 1.873 11.549 6.941 1.00 80.00 74 ILE A N 1
ATOM 522 C CA . ILE A 1 74 ? 2.193 11.409 5.513 1.00 80.00 74 ILE A CA 1
ATOM 523 C C . ILE A 1 74 ? 0.908 11.215 4.696 1.00 80.00 74 ILE A C 1
ATOM 525 O O . ILE A 1 74 ? 0.718 11.856 3.667 1.00 80.00 74 ILE A O 1
ATOM 529 N N . GLY A 1 75 ? -0.020 10.389 5.184 1.00 76.56 75 GLY A N 1
ATOM 530 C CA . GLY A 1 75 ? -1.286 10.116 4.506 1.00 76.56 75 GLY A CA 1
ATOM 531 C C . GLY A 1 75 ? -2.173 11.350 4.340 1.00 76.56 75 GLY A C 1
ATOM 532 O O . GLY A 1 75 ? -2.893 11.454 3.350 1.00 76.56 75 GLY A O 1
ATOM 533 N N . ARG A 1 76 ? -2.097 12.324 5.256 1.00 82.06 76 ARG A N 1
ATOM 534 C CA . ARG A 1 76 ? -2.941 13.525 5.200 1.00 82.06 76 ARG A CA 1
ATOM 535 C C . ARG A 1 76 ? -2.630 14.441 4.011 1.00 82.06 76 ARG A C 1
ATOM 537 O O . ARG A 1 76 ? -3.518 15.154 3.562 1.00 82.06 76 ARG A O 1
ATOM 544 N N . ASN A 1 77 ? -1.405 14.381 3.488 1.00 83.19 77 ASN A N 1
ATOM 545 C CA . ASN A 1 77 ? -0.952 15.143 2.322 1.00 83.19 77 ASN A CA 1
ATOM 546 C C . ASN A 1 77 ? -0.456 14.218 1.194 1.00 83.19 77 ASN A C 1
ATOM 548 O O . ASN A 1 77 ? 0.456 14.578 0.447 1.00 83.19 77 ASN A O 1
ATOM 552 N N . ALA A 1 78 ? -1.049 13.025 1.057 1.00 83.50 78 ALA A N 1
ATOM 553 C CA . ALA A 1 78 ? -0.589 11.995 0.122 1.00 83.50 78 ALA A CA 1
ATOM 554 C C . ALA A 1 78 ? -0.486 12.486 -1.336 1.00 83.50 78 ALA A C 1
ATOM 556 O O . ALA A 1 78 ? 0.442 12.101 -2.042 1.00 83.50 78 ALA A O 1
ATOM 557 N N . LEU A 1 79 ? -1.386 13.374 -1.774 1.00 83.44 79 LEU A N 1
ATOM 558 C CA . LEU A 1 79 ? -1.372 13.933 -3.131 1.00 83.44 79 LEU A CA 1
ATOM 559 C C . LEU A 1 79 ? -0.170 14.870 -3.349 1.00 83.44 79 LEU A C 1
ATOM 561 O O . LEU A 1 79 ? 0.531 14.758 -4.352 1.00 83.44 79 LEU A O 1
ATOM 565 N N . VAL A 1 80 ? 0.134 15.738 -2.378 1.00 83.12 80 VAL A N 1
ATOM 566 C CA . VAL A 1 80 ? 1.315 16.621 -2.430 1.00 83.12 80 VAL A CA 1
ATOM 567 C C . VAL A 1 80 ? 2.599 15.793 -2.457 1.00 83.12 80 VAL A C 1
ATOM 569 O O . VAL A 1 80 ? 3.478 16.043 -3.277 1.00 83.12 80 VAL A O 1
ATOM 572 N N . LEU A 1 81 ? 2.682 14.772 -1.602 1.00 84.81 81 LEU A N 1
ATOM 573 C CA . LEU A 1 81 ? 3.798 13.825 -1.570 1.00 84.81 81 LEU A CA 1
ATOM 574 C C . LEU A 1 81 ? 3.960 13.069 -2.893 1.00 84.81 81 LEU A C 1
ATOM 576 O O . LEU A 1 81 ? 5.084 12.889 -3.348 1.00 84.81 81 LEU A O 1
ATOM 580 N N . TYR A 1 82 ? 2.858 12.667 -3.529 1.00 86.38 82 TYR A N 1
ATOM 581 C CA . TYR A 1 82 ? 2.875 11.998 -4.829 1.00 86.38 82 TYR A CA 1
ATOM 582 C C . TYR A 1 82 ? 3.467 12.891 -5.930 1.00 86.38 82 TYR A C 1
ATOM 584 O O . TYR A 1 82 ? 4.364 12.466 -6.659 1.00 86.38 82 TYR A O 1
ATOM 592 N N . ILE A 1 83 ? 3.023 14.151 -6.012 1.00 87.94 83 ILE A N 1
ATOM 593 C CA . ILE A 1 83 ? 3.557 15.124 -6.978 1.00 87.94 83 ILE A CA 1
ATOM 594 C C . ILE A 1 83 ? 5.038 15.404 -6.694 1.00 87.94 83 ILE A C 1
ATOM 596 O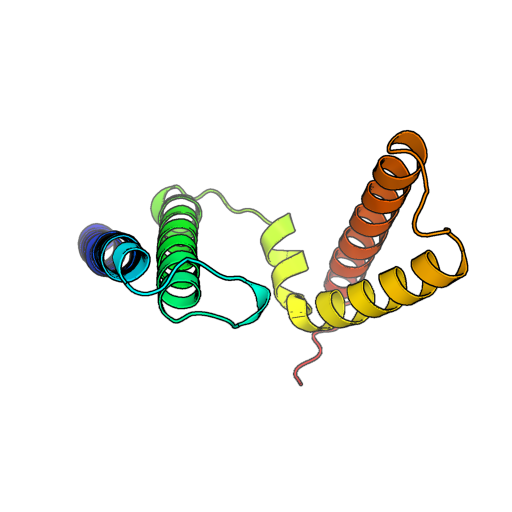 O . ILE A 1 83 ? 5.862 15.410 -7.610 1.00 87.94 83 ILE A O 1
ATOM 600 N N . LEU A 1 84 ? 5.395 15.607 -5.424 1.00 86.75 84 LEU A N 1
ATOM 601 C CA . LEU A 1 84 ? 6.764 15.914 -5.020 1.00 86.75 84 LEU A CA 1
ATOM 602 C C . LEU A 1 84 ? 7.726 14.753 -5.302 1.00 86.75 84 LEU A C 1
ATOM 604 O O . LEU A 1 84 ? 8.833 14.973 -5.788 1.00 86.75 84 LEU A O 1
ATOM 608 N N . HIS A 1 85 ? 7.290 13.519 -5.049 1.00 86.75 85 HIS A N 1
ATOM 609 C CA . HIS A 1 85 ? 8.028 12.310 -5.399 1.00 86.75 85 HIS A CA 1
ATOM 610 C C . HIS A 1 85 ? 8.332 12.255 -6.900 1.00 86.75 85 HIS A C 1
ATOM 612 O O . HIS A 1 85 ? 9.476 12.010 -7.285 1.00 86.75 85 HIS A O 1
ATOM 618 N N . HIS A 1 86 ? 7.337 12.543 -7.745 1.00 87.38 86 HIS A N 1
ATOM 619 C CA . HIS A 1 86 ? 7.518 12.563 -9.195 1.00 87.38 86 HIS A CA 1
ATOM 620 C C . HIS A 1 86 ? 8.518 13.643 -9.635 1.00 87.38 86 HIS A C 1
ATOM 622 O O . HIS A 1 86 ? 9.384 13.387 -10.473 1.00 87.38 86 HIS A O 1
ATOM 628 N N . LEU A 1 87 ? 8.447 14.838 -9.039 1.00 86.75 87 LEU A N 1
ATOM 629 C CA . LEU A 1 87 ? 9.413 15.909 -9.290 1.00 86.75 87 LEU A CA 1
ATOM 630 C C . LEU A 1 87 ? 10.839 15.481 -8.912 1.00 86.75 87 LEU A C 1
ATOM 632 O O . LEU A 1 87 ? 11.781 15.721 -9.665 1.00 86.75 87 LEU A O 1
ATOM 636 N N . PHE A 1 88 ? 11.000 14.811 -7.771 1.00 83.50 88 PHE A N 1
ATOM 637 C CA . PHE A 1 88 ? 12.305 14.363 -7.292 1.00 83.50 88 PHE A CA 1
ATOM 638 C C . PHE A 1 88 ? 12.899 13.250 -8.165 1.00 83.50 88 PHE A C 1
ATOM 640 O O . PHE A 1 88 ? 14.096 13.268 -8.437 1.00 83.50 88 PHE A O 1
ATOM 647 N N . ILE A 1 89 ? 12.076 12.316 -8.658 1.00 83.38 89 ILE A N 1
ATOM 648 C CA . ILE A 1 89 ? 12.515 11.312 -9.642 1.00 83.38 89 ILE A CA 1
ATOM 649 C C . ILE A 1 89 ? 13.014 11.991 -10.914 1.00 83.38 89 ILE A C 1
ATOM 651 O O . ILE A 1 89 ? 14.060 11.603 -11.431 1.00 83.38 89 ILE A O 1
ATOM 655 N N . LEU A 1 90 ? 12.291 12.999 -11.409 1.00 85.56 90 LEU A N 1
ATOM 656 C CA . LEU A 1 90 ? 12.679 13.728 -12.614 1.00 85.56 90 LEU A CA 1
ATOM 657 C C . LEU A 1 90 ? 14.048 14.394 -12.427 1.00 85.56 90 LEU A C 1
ATOM 659 O O . LEU A 1 90 ? 14.912 14.249 -13.287 1.00 85.56 90 LEU A O 1
ATOM 663 N N . LEU A 1 91 ? 14.287 15.035 -11.277 1.00 81.94 91 LEU A N 1
ATOM 664 C CA . LEU A 1 91 ? 15.601 15.604 -10.963 1.00 81.94 91 LEU A CA 1
ATOM 665 C C . LEU A 1 91 ? 16.694 14.541 -10.803 1.00 81.94 91 LEU A C 1
ATOM 667 O O . LEU A 1 91 ? 17.798 14.728 -11.309 1.00 81.94 91 LEU A O 1
ATOM 671 N N . LEU A 1 92 ? 16.411 13.413 -10.145 1.00 80.44 92 LEU A N 1
ATOM 672 C CA . LEU A 1 92 ? 17.385 12.325 -10.016 1.00 80.44 92 LEU A CA 1
ATOM 673 C C . LEU A 1 92 ? 17.760 11.722 -11.371 1.00 80.44 92 LEU A C 1
ATOM 675 O O . LEU A 1 92 ? 18.921 11.382 -11.566 1.00 80.44 92 LEU A O 1
ATOM 679 N N . ASN A 1 93 ? 16.815 11.611 -12.306 1.00 81.00 93 ASN A N 1
ATOM 680 C CA . ASN A 1 93 ? 17.079 11.072 -13.642 1.00 81.00 93 ASN A CA 1
ATOM 681 C C . ASN A 1 93 ? 17.991 11.992 -14.474 1.00 81.00 93 ASN A C 1
ATOM 683 O O . ASN A 1 93 ? 18.743 11.514 -15.314 1.00 81.00 93 ASN A O 1
ATOM 687 N N . VAL A 1 94 ? 17.975 13.303 -14.201 1.00 79.25 94 VAL A N 1
ATOM 688 C CA . VAL A 1 94 ? 18.914 14.269 -14.802 1.00 79.25 94 VAL A CA 1
ATOM 689 C C . VAL A 1 94 ? 20.340 14.081 -14.268 1.00 79.25 94 VAL A C 1
ATOM 691 O O . VAL A 1 94 ? 21.302 14.330 -14.990 1.00 79.25 94 VAL A O 1
ATOM 694 N N . VAL A 1 95 ? 20.493 13.636 -13.017 1.00 74.62 95 VAL A N 1
ATOM 695 C CA . VAL A 1 95 ? 21.797 13.535 -12.336 1.00 74.62 95 VAL A CA 1
ATOM 696 C C . VAL A 1 95 ? 22.396 12.120 -12.400 1.00 74.62 95 VAL A C 1
ATOM 698 O O . VAL A 1 95 ? 23.618 11.983 -12.397 1.00 74.62 95 VAL A O 1
ATOM 701 N N . LEU A 1 96 ? 21.578 11.062 -12.470 1.00 72.56 96 LEU A N 1
ATOM 702 C CA . LEU A 1 96 ? 22.033 9.666 -12.474 1.00 72.56 96 LEU A CA 1
ATOM 703 C C . LEU A 1 96 ? 21.727 8.957 -13.807 1.00 72.56 96 LEU A C 1
ATOM 705 O O . LEU A 1 96 ? 20.559 8.835 -14.180 1.00 72.56 96 LEU A O 1
ATOM 709 N N . PRO A 1 97 ? 22.740 8.374 -14.480 1.00 71.62 97 PRO A N 1
ATOM 710 C CA . PRO A 1 97 ? 22.525 7.488 -15.617 1.00 71.62 97 PRO A CA 1
ATOM 711 C C . PRO A 1 97 ? 21.739 6.225 -15.211 1.00 71.62 97 PRO A C 1
ATOM 713 O O . PRO A 1 97 ? 21.985 5.672 -14.131 1.00 71.62 97 PRO A O 1
ATOM 716 N N . PRO A 1 98 ? 20.872 5.687 -16.089 1.00 64.81 98 PRO A N 1
ATOM 717 C CA . PRO A 1 98 ? 20.048 4.502 -15.811 1.00 64.81 98 PRO A CA 1
ATOM 718 C C . PRO A 1 98 ? 20.843 3.196 -15.607 1.00 64.81 98 PRO A C 1
ATOM 720 O O . PRO A 1 98 ? 20.263 2.189 -15.214 1.00 64.81 98 PRO A O 1
ATOM 723 N N . ALA A 1 99 ? 22.161 3.200 -15.841 1.00 66.88 99 ALA A N 1
ATOM 724 C CA . ALA A 1 99 ? 23.064 2.055 -15.675 1.00 66.88 99 ALA A CA 1
ATOM 725 C C . ALA A 1 99 ? 23.877 2.097 -14.360 1.00 66.88 99 ALA A C 1
ATOM 727 O O . ALA A 1 99 ? 24.990 1.578 -14.288 1.00 66.88 99 ALA A O 1
ATOM 728 N N . SER A 1 100 ? 23.364 2.768 -13.327 1.00 71.19 100 SER A N 1
ATOM 729 C CA . SER A 1 100 ? 24.082 2.970 -12.065 1.00 71.19 100 SER A CA 1
ATOM 730 C C . SER A 1 100 ? 24.088 1.704 -11.181 1.00 71.19 100 SER A C 1
ATOM 732 O O . SER A 1 100 ? 23.068 1.022 -11.063 1.00 71.19 100 SER A O 1
ATOM 734 N N . PRO A 1 101 ? 25.221 1.367 -10.530 1.00 82.44 101 PRO A N 1
ATOM 735 C CA . PRO A 1 101 ? 25.310 0.221 -9.626 1.00 82.44 101 PRO A CA 1
ATOM 736 C C . PRO A 1 101 ? 24.391 0.387 -8.404 1.00 82.44 101 PRO A C 1
ATOM 738 O O . PRO A 1 101 ? 24.154 1.504 -7.935 1.00 82.44 101 PRO A O 1
ATOM 741 N N . LEU A 1 102 ? 23.926 -0.735 -7.833 1.00 77.38 102 LEU A N 1
ATOM 742 C CA . LEU A 1 102 ? 23.010 -0.774 -6.676 1.00 77.38 102 LEU A CA 1
ATOM 743 C C . LEU A 1 102 ? 23.480 0.096 -5.496 1.00 77.38 102 LEU A C 1
ATOM 745 O O . LEU A 1 102 ? 22.659 0.703 -4.811 1.00 77.38 102 LEU A O 1
ATOM 749 N N . CYS A 1 103 ? 24.796 0.220 -5.305 1.00 77.88 103 CYS A N 1
ATOM 750 C CA . CYS A 1 103 ? 25.404 1.042 -4.260 1.00 77.88 103 CYS A CA 1
ATOM 751 C C . CYS A 1 103 ? 25.083 2.541 -4.364 1.00 77.88 103 CYS A C 1
ATOM 753 O O . CYS A 1 103 ? 25.173 3.221 -3.352 1.00 77.88 103 CYS A O 1
ATOM 755 N N . LEU A 1 104 ? 24.716 3.062 -5.541 1.00 76.75 104 LEU A N 1
ATOM 756 C CA . LEU A 1 104 ? 24.274 4.454 -5.725 1.00 76.75 104 LEU A CA 1
ATOM 757 C C . LEU A 1 104 ? 22.747 4.587 -5.703 1.00 76.75 104 LEU A C 1
ATOM 759 O O . LEU A 1 104 ? 22.218 5.589 -5.225 1.00 76.75 104 LEU A O 1
ATOM 763 N N . VAL A 1 105 ? 22.031 3.560 -6.160 1.00 80.38 105 VAL A N 1
ATOM 764 C CA . VAL A 1 105 ? 20.561 3.555 -6.192 1.00 80.38 105 VAL A CA 1
ATOM 765 C C . VAL A 1 105 ? 19.972 3.495 -4.784 1.00 80.38 105 VAL A C 1
ATOM 767 O O . VAL A 1 105 ? 19.045 4.238 -4.474 1.00 80.38 105 VAL A O 1
ATOM 770 N N . VAL A 1 106 ? 20.521 2.648 -3.910 1.00 83.19 106 VAL A N 1
ATOM 771 C CA . VAL A 1 106 ? 20.052 2.501 -2.523 1.00 83.19 106 VAL A CA 1
ATOM 772 C C . VAL A 1 106 ? 20.159 3.808 -1.723 1.00 83.19 106 VAL A C 1
ATOM 774 O O . VAL A 1 106 ? 19.148 4.214 -1.144 1.00 83.19 106 VAL A O 1
ATOM 777 N N . PRO A 1 107 ? 21.306 4.517 -1.685 1.00 83.31 107 PRO A N 1
ATOM 778 C CA . PRO A 1 107 ? 21.384 5.788 -0.975 1.00 83.31 107 PRO A CA 1
ATOM 779 C C . PRO A 1 107 ? 20.530 6.870 -1.638 1.00 83.31 107 PRO A C 1
ATOM 781 O O . PRO A 1 107 ? 19.894 7.635 -0.920 1.00 83.31 107 PRO A O 1
ATOM 784 N N . ALA A 1 108 ? 20.430 6.915 -2.971 1.00 81.38 108 ALA A N 1
ATOM 785 C CA . ALA A 1 108 ? 19.543 7.862 -3.649 1.00 81.38 108 ALA A CA 1
ATOM 786 C C . ALA A 1 108 ? 18.065 7.633 -3.280 1.00 81.38 108 ALA A C 1
ATOM 788 O O . ALA A 1 108 ? 17.343 8.585 -2.983 1.00 81.38 108 ALA A O 1
ATOM 789 N N . ALA A 1 109 ? 17.625 6.373 -3.218 1.00 82.38 109 ALA A N 1
ATOM 790 C CA . ALA A 1 109 ? 16.287 6.010 -2.762 1.00 82.38 109 ALA A CA 1
ATOM 791 C C . ALA A 1 109 ? 16.071 6.367 -1.283 1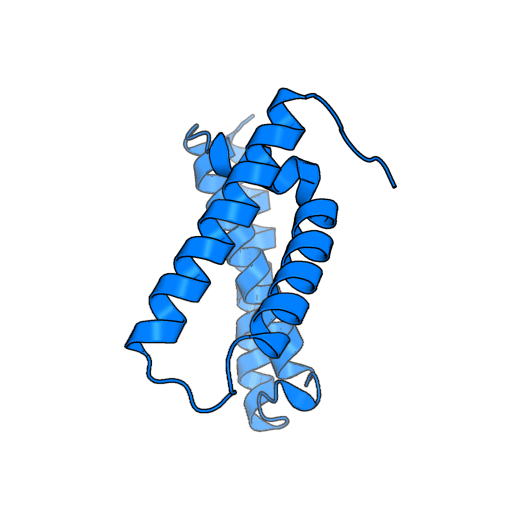.00 82.38 109 ALA A C 1
ATOM 793 O O . ALA A 1 109 ? 15.022 6.903 -0.930 1.00 82.38 109 ALA A O 1
ATOM 794 N N . ALA A 1 110 ? 17.065 6.132 -0.422 1.00 85.56 110 ALA A N 1
ATOM 795 C CA . ALA A 1 110 ? 17.000 6.516 0.986 1.00 85.56 110 ALA A CA 1
ATOM 796 C C . ALA A 1 110 ? 16.882 8.039 1.156 1.00 85.56 110 ALA A C 1
ATOM 798 O O . ALA A 1 110 ? 16.023 8.505 1.901 1.00 85.56 110 ALA A O 1
ATOM 799 N N . VAL A 1 111 ? 17.678 8.822 0.420 1.00 86.12 111 VAL A N 1
ATOM 800 C CA . VAL A 1 111 ? 17.597 10.292 0.410 1.00 86.12 111 VAL A CA 1
ATOM 801 C C . VAL A 1 111 ? 16.226 10.754 -0.073 1.00 86.12 111 VAL A C 1
ATOM 803 O O . VAL A 1 111 ? 15.630 11.625 0.555 1.00 86.12 111 VAL A O 1
ATOM 806 N N . LEU A 1 112 ? 15.686 10.144 -1.132 1.00 84.25 112 LEU A N 1
ATOM 807 C CA . LEU A 1 112 ? 14.349 10.463 -1.631 1.00 84.25 112 LEU A CA 1
ATOM 808 C C . LEU A 1 112 ? 13.280 10.190 -0.569 1.00 84.25 112 LEU A C 1
ATOM 810 O O . LEU A 1 112 ? 12.423 11.039 -0.326 1.00 84.25 112 LEU A O 1
ATOM 814 N N . LEU A 1 113 ? 13.333 9.029 0.089 1.00 84.06 113 LEU A N 1
ATOM 815 C CA . LEU A 1 113 ? 12.391 8.664 1.148 1.00 84.06 113 LEU A CA 1
ATOM 816 C C . LEU A 1 113 ? 12.495 9.602 2.354 1.00 84.06 113 LEU A C 1
ATOM 818 O O . LEU A 1 113 ? 11.465 9.993 2.900 1.00 84.06 113 LEU A O 1
ATOM 822 N N . LEU A 1 114 ? 13.705 10.008 2.745 1.00 85.88 114 LEU A N 1
ATOM 823 C CA . LEU A 1 114 ? 13.916 10.982 3.817 1.00 85.88 114 LEU A CA 1
ATOM 824 C C . LEU A 1 114 ? 13.421 12.378 3.422 1.00 85.88 114 LEU A C 1
ATOM 826 O O . LEU A 1 114 ? 12.791 13.047 4.237 1.00 85.88 114 LEU A O 1
ATOM 830 N N . ALA A 1 115 ? 13.636 12.802 2.176 1.00 84.88 115 ALA A N 1
ATOM 831 C CA . ALA A 1 115 ? 13.165 14.086 1.665 1.00 84.88 115 ALA A CA 1
ATOM 832 C C . ALA A 1 115 ? 11.631 14.132 1.568 1.00 84.88 115 ALA A C 1
ATOM 834 O O . ALA A 1 115 ? 11.006 15.066 2.072 1.00 84.88 115 ALA A O 1
ATOM 835 N N . CYS A 1 116 ? 10.997 13.105 0.993 1.00 81.62 116 CYS A N 1
ATOM 836 C CA . CYS A 1 116 ? 9.536 12.987 0.957 1.00 81.62 116 CYS A CA 1
ATOM 837 C C . CYS A 1 116 ? 8.951 12.850 2.369 1.00 81.62 116 CYS A C 1
ATOM 839 O O . CYS A 1 116 ? 8.038 13.582 2.733 1.00 81.62 116 CYS A O 1
ATOM 841 N N . GLY A 1 117 ? 9.499 11.973 3.211 1.00 81.06 117 GLY A N 1
ATOM 842 C CA . GLY A 1 117 ? 9.038 11.812 4.591 1.00 81.06 117 GLY A CA 1
ATOM 843 C C . GLY A 1 117 ? 9.155 13.107 5.396 1.00 81.06 117 GLY A C 1
ATOM 844 O O . GLY A 1 117 ? 8.195 13.52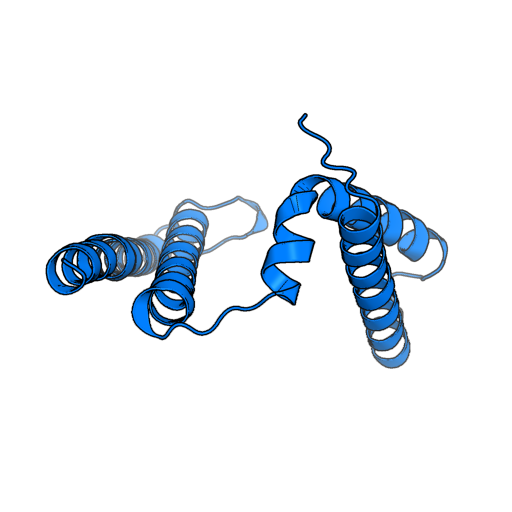9 6.039 1.00 81.06 117 GLY A O 1
ATOM 845 N N . GLY A 1 118 ? 10.303 13.781 5.306 1.00 82.50 118 GLY A N 1
ATOM 846 C CA . GLY A 1 118 ? 10.564 15.050 5.978 1.00 82.50 118 GLY A CA 1
ATOM 847 C C . GLY A 1 118 ? 9.635 16.166 5.510 1.00 82.50 118 GLY A C 1
ATOM 848 O O . GLY A 1 118 ? 9.055 16.861 6.340 1.00 82.50 118 GLY A O 1
ATOM 849 N N . THR A 1 119 ? 9.419 16.299 4.200 1.00 80.12 119 THR A N 1
ATOM 850 C CA . THR A 1 119 ? 8.481 17.292 3.651 1.00 80.12 119 THR A CA 1
ATOM 851 C C . THR A 1 119 ? 7.038 17.000 4.047 1.00 80.12 119 THR A C 1
ATOM 853 O O . THR A 1 119 ? 6.323 17.932 4.400 1.00 80.12 119 THR A O 1
ATOM 856 N N . GLY A 1 120 ? 6.626 15.730 4.103 1.00 78.25 120 GLY A N 1
ATOM 857 C CA . GLY A 1 120 ? 5.312 15.332 4.616 1.00 78.25 120 GLY A CA 1
ATOM 858 C C . GLY A 1 120 ? 5.091 15.729 6.081 1.00 78.25 120 GLY A C 1
ATOM 859 O O . GLY A 1 120 ? 4.037 16.261 6.429 1.00 78.25 120 GLY A O 1
ATOM 860 N N . ILE A 1 121 ? 6.100 15.538 6.937 1.00 77.56 121 ILE A N 1
ATOM 861 C CA . ILE A 1 121 ? 6.054 15.938 8.355 1.00 77.56 121 ILE A CA 1
ATOM 862 C C . ILE A 1 121 ? 6.097 17.461 8.501 1.00 77.56 121 ILE A C 1
ATOM 864 O O . ILE A 1 121 ? 5.384 18.020 9.331 1.00 77.56 121 ILE A O 1
ATOM 868 N N . PHE A 1 122 ? 6.915 18.136 7.693 1.00 80.12 122 PHE A N 1
ATOM 869 C CA . PHE A 1 122 ? 7.035 19.591 7.697 1.00 80.12 122 PHE A CA 1
ATOM 870 C C . PHE A 1 122 ? 5.724 20.266 7.277 1.00 80.12 122 PHE A C 1
ATOM 872 O O . PHE A 1 122 ? 5.302 21.238 7.903 1.00 80.12 122 PHE A O 1
ATOM 879 N N . LEU A 1 123 ? 5.041 19.727 6.261 1.00 77.56 123 LEU A N 1
ATOM 880 C CA . LEU A 1 123 ? 3.747 20.241 5.811 1.00 77.56 123 LEU A CA 1
ATOM 881 C C . LEU A 1 123 ? 2.654 20.056 6.877 1.00 77.56 123 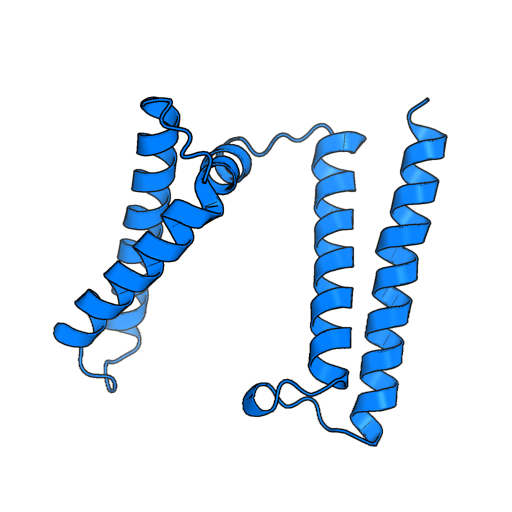LEU A C 1
ATOM 883 O O . LEU A 1 123 ? 1.849 20.964 7.085 1.00 77.56 123 LEU A O 1
ATOM 887 N N . ASP A 1 124 ? 2.654 18.915 7.581 1.00 75.50 124 ASP A N 1
ATOM 888 C CA . ASP A 1 124 ? 1.762 18.659 8.725 1.00 75.50 124 ASP A CA 1
ATOM 889 C C . ASP A 1 124 ? 2.052 19.617 9.891 1.00 75.50 124 ASP A C 1
ATOM 891 O O . ASP A 1 124 ? 1.120 20.194 10.449 1.00 75.50 124 ASP A O 1
ATOM 895 N N . TRP A 1 125 ? 3.330 19.871 10.204 1.00 72.12 125 TRP A N 1
ATOM 896 C CA . TRP A 1 125 ? 3.729 20.831 11.241 1.00 72.12 125 TRP A CA 1
ATOM 897 C C . TRP A 1 125 ? 3.265 22.258 10.930 1.00 72.12 125 TRP A C 1
ATOM 899 O O . TRP A 1 125 ? 2.851 22.987 11.829 1.00 72.12 125 TRP A O 1
ATOM 909 N N . LYS A 1 126 ? 3.263 22.642 9.648 1.00 79.38 126 LYS A N 1
ATOM 910 C CA . LYS A 1 126 ? 2.789 23.955 9.191 1.00 79.38 126 LYS A CA 1
ATOM 911 C C . LYS A 1 126 ? 1.260 24.048 9.061 1.00 79.38 126 LYS A C 1
ATOM 913 O O . LYS A 1 126 ? 0.736 25.118 8.764 1.00 79.38 126 LYS A O 1
ATOM 918 N N . GLY A 1 127 ? 0.533 22.943 9.251 1.00 73.44 127 GLY A N 1
ATOM 919 C CA . GLY A 1 127 ? -0.928 22.897 9.155 1.00 73.44 127 GLY A CA 1
ATOM 920 C C . GLY A 1 127 ? -1.484 23.152 7.749 1.00 73.44 127 GLY A C 1
ATOM 921 O O . GLY A 1 127 ? -2.687 23.380 7.598 1.00 73.44 127 GLY A O 1
ATOM 922 N N . TRP A 1 128 ? -0.643 23.113 6.713 1.00 71.06 128 TRP A N 1
ATOM 923 C CA . TRP A 1 128 ? -1.063 23.329 5.331 1.00 71.06 128 TRP A CA 1
ATOM 924 C C . TRP A 1 128 ? -1.663 22.048 4.764 1.00 71.06 128 TRP A C 1
ATOM 926 O O . TRP A 1 128 ? -0.962 21.132 4.343 1.00 71.06 128 TRP A O 1
ATOM 936 N N . HIS A 1 129 ? -2.992 22.005 4.778 1.00 69.38 129 HIS A N 1
ATOM 937 C CA . HIS A 1 129 ? -3.785 20.936 4.192 1.00 69.38 129 HIS A CA 1
ATOM 938 C C . HIS A 1 129 ? -4.320 21.443 2.863 1.00 69.38 129 HIS A C 1
ATOM 940 O O . HIS A 1 129 ? -5.300 22.189 2.822 1.00 69.38 129 HIS A O 1
ATOM 946 N N . VAL A 1 130 ? -3.646 21.075 1.779 1.00 65.75 130 VAL A N 1
ATOM 947 C CA . VAL A 1 130 ? -4.107 21.412 0.435 1.00 65.75 130 VAL A CA 1
ATOM 948 C C . VAL A 1 130 ? -5.347 20.565 0.156 1.00 65.75 130 VAL A C 1
ATOM 950 O O . VAL A 1 130 ? -5.248 19.366 -0.095 1.00 65.75 130 VAL A O 1
ATOM 953 N N . ARG A 1 131 ? -6.526 21.182 0.272 1.00 62.53 131 ARG A N 1
ATOM 954 C CA . ARG A 1 131 ? -7.795 20.605 -0.175 1.00 62.53 131 ARG A CA 1
ATOM 955 C C . ARG A 1 131 ? -7.972 21.005 -1.635 1.00 62.53 131 ARG A C 1
ATOM 957 O O . ARG A 1 131 ? -8.513 22.074 -1.899 1.00 62.53 131 ARG A O 1
ATOM 964 N N . LEU A 1 132 ? -7.398 20.215 -2.538 1.00 56.97 132 LEU A N 1
ATOM 965 C CA . LEU A 1 132 ? -7.744 20.277 -3.958 1.00 56.97 132 LEU A CA 1
ATOM 966 C C . LEU A 1 132 ? -8.987 19.424 -4.215 1.00 56.97 132 LEU A C 1
ATOM 968 O O . LEU A 1 132 ? -9.079 18.345 -3.584 1.00 56.97 132 LEU A O 1
#

pLDDT: mean 82.53, std 8.13, range [48.09, 94.0]

Secondary structure (DSSP, 8-state):
-HHHHHHHHIIIIIIHHHHHHHHHHHHHTTS---TTTT-HHHHHHHHHHHHHHHHHHIIIIIIS----HHHHHHHHTHHHHHHHHHHHHHHHHHHS-TT--HHHHHHHHHHHHHHHHHHHHHHHHTT-----

Foldseek 3Di:
DVPVVLVVLCCCLVVVLVVLLVVLVVVCVVPNQDPVVCDSSVVSNVSSVVSVVVNVCCCCCVVVVDDDVLCVLLVLQVVVLVVVLVVLVVVVCVVDPPPDDPVVVVVSVVVSCCVSSVVSNVCVVVVDRPPD

Radius of gyration: 19.26 Å; chains: 1; bounding box: 46×43×40 Å